Protein AF-A0A811JUP6-F1 (afdb_monomer_lite)

Foldseek 3Di:
DPDDDDPDFDDDDDPDDDDRPDDDDDDDDDDDDDDDDDDDDDDDCVNCVVVVHDDDDDDPDPDPDFALDADPDDDPTHYDDPFDKDPAFQQVPDDPPGRADPPADRIHTSVRD

Organism: NCBI:txid465554

Sequence (113 aa):
MVRAEAKAKARAKARGLELELELEPEPEPEPKPEPEPEPEPEPEPEWAVQYGVEPTVFDAQSQLGGLWKYKEAETEFSTVSKHCVINTSKELTCYSDFVPQAEDANYMHNTKV

Structure (mmCIF, N/CA/C/O backbone):
data_AF-A0A811JUP6-F1
#
_entry.id   AF-A0A811JUP6-F1
#
loop_
_atom_site.group_PDB
_atom_site.id
_atom_site.type_symbol
_atom_site.label_atom_id
_atom_site.label_alt_id
_atom_site.label_comp_id
_atom_site.label_asym_id
_atom_site.label_entity_id
_atom_site.label_seq_id
_atom_site.pdbx_PDB_ins_code
_atom_site.Cartn_x
_atom_site.Cartn_y
_atom_site.Cartn_z
_atom_site.occupancy
_atom_site.B_iso_or_equiv
_atom_site.auth_seq_id
_atom_site.auth_comp_id
_atom_site.auth_asym_id
_atom_site.auth_atom_id
_atom_site.pdbx_PDB_model_num
ATOM 1 N N . MET A 1 1 ? 7.542 35.253 43.437 1.00 38.47 1 MET A N 1
ATOM 2 C CA . MET A 1 1 ? 7.956 34.954 44.826 1.00 38.47 1 MET A CA 1
ATOM 3 C C . MET A 1 1 ? 8.658 33.611 44.808 1.00 38.47 1 MET A C 1
ATOM 5 O O . MET A 1 1 ? 7.989 32.591 44.728 1.00 38.47 1 MET A O 1
ATOM 9 N N . VAL A 1 2 ? 9.990 33.624 44.777 1.00 34.94 2 VAL A N 1
ATOM 10 C CA . VAL A 1 2 ? 10.817 32.411 44.790 1.00 34.94 2 VAL A CA 1
ATOM 11 C C . VAL A 1 2 ? 10.693 31.804 46.188 1.00 34.94 2 VAL A C 1
ATOM 13 O O . VAL A 1 2 ? 11.034 32.460 47.172 1.00 34.94 2 VAL A O 1
ATOM 16 N N . ARG A 1 3 ? 10.095 30.613 46.300 1.00 35.19 3 ARG A N 1
ATOM 17 C CA . ARG A 1 3 ? 10.007 29.893 47.575 1.00 35.19 3 ARG A CA 1
ATOM 18 C C . ARG A 1 3 ? 11.422 29.458 47.948 1.00 35.19 3 ARG A C 1
ATOM 20 O O . ARG A 1 3 ? 12.009 28.636 47.263 1.00 35.19 3 ARG A O 1
ATOM 27 N N . ALA A 1 4 ? 11.957 30.044 49.014 1.00 37.22 4 ALA A N 1
ATOM 28 C CA . ALA A 1 4 ? 13.200 29.605 49.623 1.00 37.22 4 ALA A CA 1
ATOM 29 C C . ALA A 1 4 ? 12.990 28.206 50.218 1.00 37.22 4 ALA A C 1
ATOM 31 O O . ALA A 1 4 ? 12.207 28.041 51.157 1.00 37.22 4 ALA A O 1
ATOM 32 N N . GLU A 1 5 ? 13.658 27.202 49.659 1.00 42.19 5 GLU A N 1
ATOM 33 C CA . GLU A 1 5 ? 13.697 25.869 50.246 1.00 42.19 5 GLU A CA 1
ATOM 34 C C . GLU A 1 5 ? 14.532 25.907 51.527 1.00 42.19 5 GLU A C 1
ATOM 36 O O . GLU A 1 5 ? 15.692 26.324 51.558 1.00 42.19 5 GLU A O 1
ATOM 41 N N . ALA A 1 6 ? 13.894 25.527 52.630 1.00 43.09 6 ALA A N 1
ATOM 42 C CA . ALA A 1 6 ? 14.518 25.4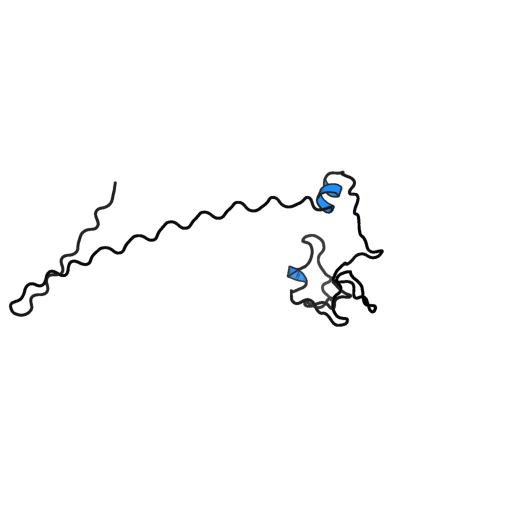71 53.935 1.00 43.09 6 ALA A CA 1
ATOM 43 C C . ALA A 1 6 ? 15.549 24.333 53.961 1.00 43.09 6 ALA A C 1
ATOM 45 O O . ALA A 1 6 ? 15.187 23.158 53.929 1.00 43.09 6 ALA A O 1
ATOM 46 N N . LYS A 1 7 ? 16.838 24.679 54.070 1.00 44.47 7 LYS A N 1
ATOM 47 C CA . LYS A 1 7 ? 17.907 23.711 54.348 1.00 44.47 7 LYS A CA 1
ATOM 48 C C . LYS A 1 7 ? 17.634 23.028 55.694 1.00 44.47 7 LYS A C 1
ATOM 50 O O . LYS A 1 7 ? 17.766 23.637 56.756 1.00 44.47 7 LYS A O 1
ATOM 55 N N . ALA A 1 8 ? 17.268 21.750 55.654 1.00 48.59 8 ALA A N 1
ATOM 56 C CA . ALA A 1 8 ? 17.181 20.911 56.839 1.00 48.59 8 ALA A CA 1
ATOM 57 C C . ALA A 1 8 ? 18.599 20.604 57.351 1.00 48.59 8 ALA A C 1
ATOM 59 O O . ALA A 1 8 ? 19.337 19.830 56.747 1.00 48.59 8 ALA A O 1
ATOM 60 N N . LYS A 1 9 ? 18.992 21.206 58.480 1.00 45.25 9 LYS A N 1
ATOM 61 C CA . LYS A 1 9 ? 20.260 20.893 59.153 1.00 45.25 9 LYS A CA 1
ATOM 62 C C . LYS A 1 9 ? 20.056 19.684 60.071 1.00 45.25 9 LYS A C 1
ATOM 64 O O . LYS A 1 9 ? 19.631 19.828 61.216 1.00 45.25 9 LYS A O 1
ATOM 69 N N . ALA A 1 10 ? 20.337 18.481 59.575 1.00 46.34 10 ALA A N 1
ATOM 70 C CA . ALA A 1 10 ? 20.376 17.283 60.410 1.00 46.34 10 ALA A CA 1
ATOM 71 C C . ALA A 1 10 ? 21.679 17.262 61.229 1.00 46.34 10 ALA A C 1
ATOM 73 O O . ALA A 1 10 ? 22.769 17.129 60.678 1.00 46.34 10 ALA A O 1
ATOM 74 N N . ARG A 1 11 ? 21.580 17.399 62.558 1.00 41.62 11 ARG A N 1
ATOM 75 C CA . ARG A 1 11 ? 22.727 17.297 63.474 1.00 41.62 11 ARG A CA 1
ATOM 76 C C . ARG A 1 11 ? 22.801 15.891 64.069 1.00 41.62 11 ARG A C 1
ATOM 78 O O . ARG A 1 11 ? 22.112 15.598 65.043 1.00 41.62 11 ARG A O 1
ATOM 85 N N . ALA A 1 12 ? 23.668 15.039 63.532 1.00 49.25 12 ALA A N 1
ATOM 86 C CA . ALA A 1 12 ? 24.058 13.794 64.192 1.00 49.25 12 ALA A CA 1
ATOM 87 C C . ALA A 1 12 ? 25.316 14.035 65.043 1.00 49.25 12 ALA A C 1
ATOM 89 O O . ALA A 1 12 ? 26.333 14.505 64.539 1.00 49.25 12 ALA A O 1
ATOM 90 N N . LYS A 1 13 ? 25.256 13.733 66.347 1.00 47.44 13 LYS A N 1
ATOM 91 C CA . LYS A 1 13 ? 26.403 13.846 67.262 1.00 47.44 13 LYS A CA 1
ATOM 92 C C . LYS A 1 13 ? 27.009 12.463 67.497 1.00 47.44 13 LYS A C 1
ATOM 94 O O . LYS A 1 13 ? 26.524 11.717 68.341 1.00 47.44 13 LYS A O 1
ATOM 99 N N . ALA A 1 14 ? 28.104 12.152 66.812 1.00 46.97 14 ALA A N 1
ATOM 100 C CA . ALA A 1 14 ? 28.981 11.042 67.172 1.00 46.97 14 ALA A CA 1
ATOM 101 C C . ALA A 1 14 ? 30.386 11.594 67.436 1.00 46.97 14 ALA A C 1
ATOM 103 O O . ALA A 1 14 ? 30.950 12.275 66.591 1.00 46.97 14 ALA A O 1
ATOM 104 N N . ARG A 1 15 ? 30.898 11.352 68.653 1.00 48.62 15 ARG A N 1
ATOM 105 C CA . ARG A 1 15 ? 32.302 11.516 69.084 1.00 48.62 15 ARG A CA 1
ATOM 106 C C . ARG A 1 15 ? 33.142 12.532 68.273 1.00 48.62 15 ARG A C 1
ATOM 108 O O . ARG A 1 15 ? 33.931 12.164 67.417 1.00 48.62 15 ARG A O 1
ATOM 115 N N . GLY A 1 16 ? 33.044 13.807 68.648 1.00 47.47 16 GLY A N 1
ATOM 116 C CA . GLY A 1 16 ? 34.170 14.747 68.560 1.00 47.47 16 GLY A CA 1
ATOM 117 C C . GLY A 1 16 ? 34.566 15.332 67.200 1.00 47.47 16 GLY A C 1
ATOM 118 O O . GLY A 1 16 ? 35.579 16.018 67.172 1.00 47.47 16 GLY A O 1
ATOM 119 N N . LEU A 1 17 ? 33.810 15.142 66.116 1.00 42.50 17 LEU A N 1
ATOM 120 C CA . LEU A 1 17 ? 34.052 15.837 64.842 1.00 42.50 17 LEU A CA 1
ATOM 121 C C . LEU A 1 17 ? 32.717 16.343 64.269 1.00 42.50 17 LEU A C 1
ATOM 123 O O . LEU A 1 17 ? 31.831 15.545 63.971 1.00 42.50 17 LEU A O 1
ATOM 127 N N . GLU A 1 18 ? 32.547 17.665 64.163 1.00 45.19 18 GLU A N 1
ATOM 128 C CA . GLU A 1 18 ? 31.421 18.276 63.441 1.00 45.19 18 GLU A CA 1
ATOM 129 C C . GLU A 1 18 ? 31.747 18.255 61.937 1.00 45.19 18 GLU A C 1
ATOM 131 O O . GLU A 1 18 ? 32.678 18.920 61.495 1.00 45.19 18 GLU A O 1
ATOM 136 N N . LEU A 1 19 ? 31.014 17.449 61.161 1.00 46.88 19 LEU A N 1
ATOM 137 C CA . LEU A 1 19 ? 31.082 17.414 59.696 1.00 46.88 19 LEU A CA 1
ATOM 138 C C . LEU A 1 19 ? 29.797 18.045 59.153 1.00 46.88 19 LEU A C 1
ATOM 140 O O . LEU A 1 19 ? 28.718 17.459 59.250 1.00 46.88 19 LEU A O 1
ATOM 144 N N . GLU A 1 20 ? 29.905 19.261 58.627 1.00 49.59 20 GLU A N 1
ATOM 145 C CA . GLU A 1 20 ? 28.814 19.926 57.915 1.00 49.59 20 GLU A CA 1
ATOM 146 C C . GLU A 1 20 ? 28.781 19.387 56.475 1.00 49.59 20 GLU A C 1
ATOM 148 O O . GLU A 1 20 ? 29.600 19.757 55.642 1.00 49.59 20 GLU A O 1
ATOM 153 N N . LEU A 1 21 ? 27.868 18.449 56.198 1.00 52.75 21 LEU A N 1
ATOM 154 C CA . LEU A 1 21 ? 27.554 17.986 54.842 1.00 52.75 21 LEU A CA 1
ATOM 155 C C . LEU A 1 21 ? 26.597 18.993 54.200 1.00 52.75 21 LEU A C 1
ATOM 157 O O . LEU A 1 21 ? 25.380 18.902 54.364 1.00 52.75 21 LEU A O 1
ATOM 161 N N . GLU A 1 22 ? 27.144 19.979 53.500 1.00 53.00 22 GLU A N 1
ATOM 162 C CA . GLU A 1 22 ? 26.348 20.818 52.610 1.00 53.00 22 GLU A CA 1
ATOM 163 C C . GLU A 1 22 ? 26.064 20.027 51.327 1.00 53.00 22 GLU A C 1
ATOM 165 O O . GLU A 1 22 ? 26.943 19.845 50.491 1.00 53.00 22 GLU A O 1
ATOM 170 N N . LEU A 1 23 ? 24.840 19.504 51.195 1.00 57.06 23 LEU A N 1
ATOM 171 C CA . LEU A 1 23 ? 24.345 18.980 49.922 1.00 57.06 23 LEU A CA 1
ATOM 172 C C . LEU A 1 23 ? 24.198 20.168 48.960 1.00 57.06 23 LEU A C 1
ATOM 174 O O . LEU A 1 23 ? 23.415 21.086 49.230 1.00 57.06 23 LEU A O 1
ATOM 178 N N . GLU A 1 24 ? 24.960 20.175 47.872 1.00 59.44 24 GLU A N 1
ATOM 179 C CA . GLU A 1 24 ? 24.742 21.122 46.780 1.00 59.44 24 GLU A CA 1
ATOM 180 C C . GLU A 1 24 ? 23.393 20.810 46.100 1.00 59.44 24 GLU A C 1
ATOM 182 O O . GLU A 1 24 ? 23.055 19.632 45.945 1.00 59.44 24 GLU A O 1
ATOM 187 N N . PRO A 1 25 ? 22.584 21.828 45.748 1.00 67.44 25 PRO A N 1
ATOM 188 C CA . PRO A 1 25 ? 21.311 21.604 45.069 1.00 67.44 25 PRO A CA 1
ATOM 189 C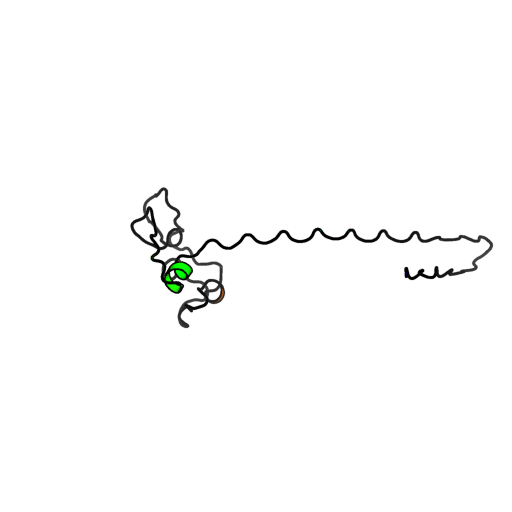 C . PRO A 1 25 ? 21.556 21.047 43.661 1.00 67.44 25 PRO A C 1
ATOM 191 O O . PRO A 1 25 ? 22.417 21.552 42.939 1.00 67.44 25 PRO A O 1
ATOM 194 N N . GLU A 1 26 ? 20.805 20.014 43.272 1.00 68.00 26 GLU A N 1
ATOM 195 C CA . GLU A 1 26 ? 20.873 19.471 41.912 1.00 68.00 26 GLU A CA 1
ATOM 196 C C . GLU A 1 26 ? 20.516 20.556 40.879 1.00 68.00 26 GLU A C 1
ATOM 198 O O . GLU A 1 26 ? 19.601 21.351 41.118 1.00 68.00 26 GLU A O 1
ATOM 203 N N . PRO A 1 27 ? 21.225 20.615 39.734 1.00 74.88 27 PRO A N 1
ATOM 204 C CA . PRO A 1 27 ? 20.905 21.560 38.673 1.00 74.88 27 PRO A CA 1
ATOM 205 C C . PRO A 1 27 ? 19.509 21.264 38.114 1.00 74.88 27 PRO A C 1
ATOM 207 O O . PRO A 1 27 ? 19.183 20.112 37.821 1.00 74.88 27 PRO A O 1
ATOM 210 N N . GLU A 1 28 ? 18.683 22.301 37.956 1.00 75.81 28 GLU A N 1
ATOM 211 C CA . GLU A 1 28 ? 17.365 22.144 37.339 1.00 75.81 28 GLU A CA 1
ATOM 212 C C . GLU A 1 28 ? 17.501 21.601 35.904 1.00 75.81 28 GLU A C 1
ATOM 214 O O . GLU A 1 28 ? 18.407 22.013 35.171 1.00 75.81 28 GLU A O 1
ATOM 219 N N . PRO A 1 29 ? 16.616 20.679 35.480 1.00 78.44 29 PRO A N 1
ATOM 220 C CA . PRO A 1 29 ? 16.639 20.145 34.126 1.00 78.44 29 PRO A CA 1
ATOM 221 C C . PRO A 1 29 ? 16.350 21.258 33.114 1.00 78.44 29 PRO A C 1
ATOM 223 O O . PRO A 1 29 ? 15.381 22.005 33.259 1.00 78.44 29 PRO A O 1
ATOM 226 N N . GLU A 1 30 ? 17.174 21.348 32.070 1.00 78.06 30 GLU A N 1
ATOM 227 C CA . GLU A 1 30 ? 16.975 22.321 30.995 1.00 78.06 30 GLU A CA 1
ATOM 228 C C . GLU A 1 30 ? 15.592 22.146 30.331 1.00 78.06 30 GLU A C 1
ATOM 230 O O . GLU A 1 30 ? 15.122 21.011 30.155 1.00 78.06 30 GLU A O 1
ATOM 235 N N . PRO A 1 31 ? 14.919 23.250 29.947 1.00 80.06 31 PRO A N 1
ATOM 236 C CA . PRO A 1 31 ? 13.642 23.178 29.253 1.00 80.06 31 PRO A CA 1
ATOM 237 C C . PRO A 1 31 ? 13.825 22.454 27.918 1.00 80.06 31 PRO A C 1
ATOM 239 O O . PRO A 1 31 ? 14.696 22.803 27.120 1.00 80.06 31 PRO A O 1
ATOM 242 N N . LYS A 1 32 ? 12.998 21.433 27.667 1.00 76.19 32 LYS A N 1
ATOM 243 C CA . LYS A 1 32 ? 13.008 20.734 26.378 1.00 76.19 32 LYS A CA 1
ATOM 244 C C . LYS A 1 32 ? 12.664 21.727 25.259 1.00 76.19 32 LYS A C 1
ATOM 246 O O . LYS A 1 32 ? 11.747 22.526 25.458 1.00 76.19 32 LYS A O 1
ATOM 251 N N . PRO A 1 33 ? 13.352 21.668 24.103 1.00 81.81 33 PRO A N 1
ATOM 252 C CA . PRO A 1 33 ? 12.976 22.469 22.946 1.00 81.81 33 PRO A CA 1
ATOM 253 C C . PRO A 1 33 ? 11.522 22.172 22.572 1.00 81.81 33 PRO A C 1
ATOM 255 O O . PRO A 1 33 ? 11.090 21.015 22.617 1.00 81.81 33 PRO A O 1
ATOM 258 N N . GLU A 1 34 ? 10.762 23.220 22.255 1.00 78.00 34 GLU A N 1
ATOM 259 C CA . GLU A 1 34 ? 9.394 23.061 21.769 1.00 78.00 34 GLU A CA 1
ATOM 260 C C . GLU A 1 34 ? 9.403 22.255 20.459 1.00 78.00 34 GLU A C 1
ATOM 262 O O . GLU A 1 34 ? 10.321 22.423 19.649 1.00 78.00 34 GLU A O 1
ATOM 267 N N . PRO A 1 35 ? 8.428 21.351 20.256 1.00 80.75 35 PRO A N 1
ATOM 268 C CA . PRO A 1 35 ? 8.314 20.615 19.006 1.00 80.75 35 PRO A CA 1
ATOM 269 C C . PRO A 1 35 ? 8.093 21.602 17.856 1.00 80.75 35 PRO A C 1
ATOM 271 O O . PRO A 1 35 ? 7.277 22.518 17.968 1.00 80.75 35 PRO A O 1
ATOM 274 N N . GLU A 1 36 ? 8.828 21.423 16.759 1.00 77.81 36 GLU A N 1
ATOM 275 C CA . GLU A 1 36 ? 8.603 22.203 15.543 1.00 77.81 36 GLU A CA 1
ATOM 276 C C . GLU A 1 36 ? 7.155 22.015 15.047 1.00 77.81 36 GLU A C 1
ATOM 278 O O . GLU A 1 36 ? 6.591 20.928 15.215 1.00 77.81 36 GLU A O 1
ATOM 283 N N . PRO A 1 37 ? 6.533 23.056 14.459 1.00 79.12 37 PRO A N 1
ATOM 284 C CA . PRO A 1 37 ? 5.198 22.937 13.889 1.00 79.12 37 PRO A CA 1
ATOM 285 C C . PRO A 1 37 ? 5.201 21.892 12.772 1.00 79.12 37 PRO A C 1
ATOM 287 O O . PRO A 1 37 ? 6.068 21.913 11.897 1.00 79.12 37 PRO A O 1
ATOM 290 N N . GLU A 1 38 ? 4.230 20.979 12.804 1.00 76.12 38 GLU A N 1
ATOM 291 C CA . GLU A 1 38 ? 4.074 19.979 11.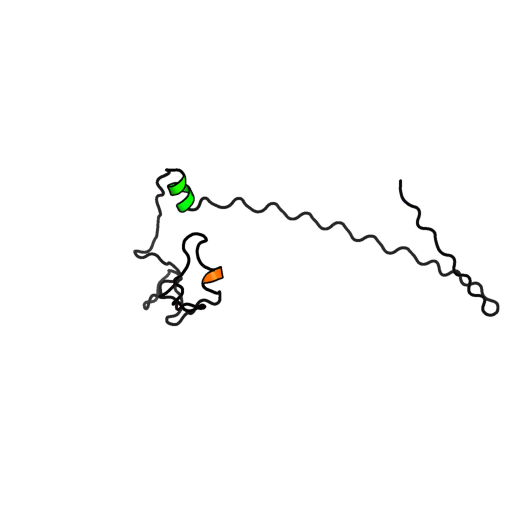749 1.00 76.12 38 GLU A CA 1
ATOM 292 C C . GLU A 1 38 ? 3.838 20.667 10.391 1.00 76.12 38 GLU A C 1
ATOM 294 O O . GLU A 1 38 ? 3.131 21.680 10.332 1.00 76.12 38 GLU A O 1
ATOM 299 N N . PRO A 1 39 ? 4.436 20.152 9.298 1.00 76.06 39 PRO A N 1
ATOM 300 C CA . PRO A 1 39 ? 4.192 20.683 7.963 1.00 76.06 39 PRO A CA 1
ATOM 301 C C . PRO A 1 39 ? 2.703 20.571 7.615 1.00 76.06 39 PRO A C 1
ATOM 303 O O . PRO A 1 39 ? 2.065 19.563 7.920 1.00 76.06 39 PRO A O 1
ATOM 306 N N . GLU A 1 40 ? 2.151 21.600 6.965 1.00 66.69 40 GLU A N 1
ATOM 307 C CA . GLU A 1 40 ? 0.771 21.543 6.475 1.00 66.69 40 GLU A CA 1
ATOM 308 C C . GLU A 1 40 ? 0.613 20.368 5.491 1.00 66.69 40 GLU A C 1
ATOM 310 O O . GLU A 1 40 ? 1.483 20.173 4.634 1.00 66.69 40 GLU A O 1
ATOM 315 N N . PRO A 1 41 ? -0.467 19.571 5.605 1.00 66.44 41 PRO A N 1
ATOM 316 C CA . PRO A 1 41 ? -0.682 18.429 4.731 1.00 66.44 41 PRO A CA 1
ATOM 317 C C . PRO A 1 41 ? -0.862 18.902 3.287 1.00 66.44 41 PRO A C 1
ATOM 319 O O . PRO A 1 41 ? -1.595 19.856 3.014 1.00 66.44 41 PRO A O 1
ATOM 322 N N . GLU A 1 42 ? -0.198 18.226 2.351 1.00 62.44 42 GLU A N 1
ATOM 323 C CA . GLU A 1 42 ? -0.420 18.473 0.930 1.00 62.44 42 GLU A CA 1
ATOM 324 C C . GLU A 1 42 ? -1.887 18.177 0.566 1.00 62.44 42 GLU A C 1
ATOM 326 O O . GLU A 1 42 ? -2.488 17.250 1.116 1.00 62.44 42 GLU A O 1
ATOM 331 N N . PRO A 1 43 ? -2.495 18.953 -0.349 1.00 63.06 43 PRO A N 1
ATOM 332 C CA . PRO A 1 43 ? -3.889 18.765 -0.725 1.00 63.06 43 PRO A CA 1
ATOM 333 C C . PRO A 1 43 ? -4.102 17.402 -1.394 1.00 63.06 43 PRO A C 1
ATOM 335 O O . PRO A 1 43 ? -3.718 17.193 -2.545 1.00 63.06 43 PRO A O 1
ATOM 338 N N . GLU A 1 44 ? -4.769 16.490 -0.694 1.00 71.88 44 GLU A N 1
ATOM 339 C CA . GLU A 1 44 ? -5.155 15.188 -1.236 1.00 71.88 44 GLU A CA 1
ATOM 340 C C . GLU A 1 44 ? -6.243 15.334 -2.319 1.00 71.88 44 GLU A C 1
ATOM 342 O O . GLU A 1 44 ? -7.099 16.219 -2.233 1.00 71.88 44 GLU A O 1
ATOM 347 N N . PRO A 1 45 ? -6.271 14.475 -3.354 1.00 80.62 45 PRO A N 1
ATOM 348 C CA . PRO A 1 45 ? -7.251 14.579 -4.439 1.00 80.62 45 PRO A CA 1
ATOM 349 C C . PRO A 1 45 ? -8.708 14.496 -3.954 1.00 80.62 45 PRO A C 1
ATOM 351 O O . PRO A 1 45 ? -9.592 15.074 -4.586 1.00 80.62 45 PRO A O 1
ATOM 354 N N . GLU A 1 46 ? -8.967 13.838 -2.823 1.00 82.81 46 GLU A N 1
ATOM 355 C CA . GLU A 1 46 ? -10.295 13.791 -2.202 1.00 82.81 46 GLU A CA 1
ATOM 356 C C . GLU A 1 46 ? -10.765 15.164 -1.714 1.00 82.81 46 GLU A C 1
ATOM 358 O O . GLU A 1 46 ? -11.921 15.526 -1.941 1.00 82.81 46 GLU A O 1
ATOM 363 N N . TRP A 1 47 ? -9.864 15.971 -1.137 1.00 86.19 47 TRP A N 1
ATOM 364 C CA . TRP A 1 47 ? -10.157 17.356 -0.758 1.00 86.19 47 TRP A CA 1
ATOM 365 C C . TRP A 1 47 ? -10.633 18.144 -1.985 1.00 86.19 47 TRP A C 1
ATOM 367 O O . TRP A 1 47 ? -11.639 18.849 -1.926 1.00 86.19 47 TRP A O 1
ATOM 377 N N . ALA A 1 48 ? -9.939 17.998 -3.119 1.00 88.31 48 ALA A N 1
ATOM 378 C CA . ALA A 1 48 ? -10.271 18.736 -4.329 1.00 88.31 48 ALA A CA 1
ATOM 379 C C . ALA A 1 48 ? -11.713 18.424 -4.753 1.00 88.31 48 ALA A C 1
ATOM 381 O O . ALA A 1 48 ? -12.520 19.339 -4.922 1.00 88.31 48 ALA A O 1
ATOM 382 N N . VAL A 1 49 ? -12.072 17.138 -4.799 1.00 90.00 49 VAL A N 1
ATOM 383 C CA . VAL A 1 49 ? -13.434 16.695 -5.125 1.00 90.00 49 VAL A CA 1
ATOM 384 C C . VAL A 1 49 ? -14.455 17.206 -4.103 1.00 90.00 49 VAL A C 1
ATOM 386 O O . VAL A 1 49 ? -15.503 17.722 -4.496 1.00 90.00 49 VAL A O 1
ATOM 389 N N . GLN A 1 50 ? -14.154 17.118 -2.804 1.00 88.31 50 GLN A N 1
ATOM 390 C CA . GLN A 1 50 ? -15.057 17.541 -1.728 1.00 88.31 50 GLN A CA 1
ATOM 391 C C . GLN A 1 50 ? -15.416 19.034 -1.807 1.00 88.31 50 GLN A C 1
ATOM 393 O O . GLN A 1 50 ? -16.536 19.418 -1.465 1.00 88.31 50 GLN A O 1
ATOM 398 N N . TYR A 1 51 ? -14.502 19.869 -2.302 1.00 92.06 51 TYR A N 1
ATOM 399 C CA . TYR A 1 51 ? -14.695 21.315 -2.440 1.00 92.06 51 TYR A CA 1
ATOM 400 C C . TYR A 1 51 ? -15.008 21.759 -3.878 1.00 92.06 51 TYR A C 1
ATOM 402 O O . TYR A 1 51 ? -15.009 22.955 -4.173 1.00 92.06 51 TYR A O 1
ATOM 410 N N . GLY A 1 52 ? -15.328 20.815 -4.770 1.00 92.81 52 GLY A N 1
ATOM 411 C CA . GLY A 1 52 ? -15.768 21.105 -6.138 1.00 92.81 52 GLY A CA 1
ATOM 412 C C . GLY A 1 52 ? -14.650 21.541 -7.089 1.00 92.81 52 GLY A C 1
ATOM 413 O O . GLY A 1 52 ? -14.927 22.162 -8.115 1.00 92.81 52 GLY A O 1
ATOM 414 N N . VAL A 1 53 ? -13.398 21.231 -6.759 1.00 93.81 53 VAL A N 1
ATOM 415 C CA . VAL A 1 53 ? -12.235 21.365 -7.641 1.00 93.81 53 VAL A CA 1
ATOM 416 C C . VAL A 1 53 ? -12.069 20.066 -8.431 1.00 93.81 53 VAL A C 1
ATOM 418 O O . VAL A 1 53 ? -12.174 18.977 -7.878 1.00 93.81 53 VAL A O 1
ATOM 421 N N . GLU A 1 54 ? -11.796 20.165 -9.731 1.00 93.12 54 GLU A N 1
ATOM 422 C CA . GLU A 1 54 ? -11.540 19.001 -10.587 1.00 93.12 54 GLU A CA 1
ATOM 423 C C . GLU A 1 54 ? -10.045 18.623 -10.542 1.00 93.12 54 GLU A C 1
ATOM 425 O O . GLU A 1 54 ? -9.218 19.359 -11.093 1.00 93.12 54 GLU A O 1
ATOM 430 N N . PRO A 1 55 ? -9.650 17.510 -9.886 1.00 91.44 55 PRO A N 1
ATOM 431 C CA . PRO A 1 55 ? -8.251 17.107 -9.841 1.00 91.44 55 PRO A CA 1
ATOM 432 C C . PRO A 1 55 ? -7.817 16.479 -11.170 1.00 91.44 55 PRO A C 1
ATOM 434 O O . PRO A 1 55 ? -8.511 15.644 -11.745 1.00 91.44 55 PRO A O 1
ATOM 437 N N . THR A 1 56 ? -6.614 16.823 -11.630 1.00 91.06 56 THR A N 1
ATOM 438 C CA . THR A 1 56 ? -5.937 16.111 -12.724 1.00 91.06 56 THR A CA 1
ATOM 439 C C . THR A 1 56 ? -4.789 15.295 -12.140 1.00 91.06 56 THR A C 1
ATOM 441 O O . THR A 1 56 ? -3.814 15.864 -11.655 1.00 91.06 56 THR A O 1
ATOM 444 N N . VAL A 1 57 ? -4.907 13.965 -12.171 1.00 89.88 57 VAL A N 1
ATOM 445 C CA . VAL A 1 57 ? -3.897 13.040 -11.632 1.00 89.88 57 VAL A CA 1
ATOM 446 C C . VAL A 1 57 ? -3.015 12.529 -12.767 1.00 89.88 57 VAL A C 1
ATOM 448 O O . VAL A 1 57 ? -3.507 11.939 -13.728 1.00 89.88 57 VAL A O 1
ATOM 451 N N . PHE A 1 58 ? -1.705 12.737 -12.644 1.00 92.25 58 PHE A N 1
ATOM 452 C CA . PHE A 1 58 ? -0.715 12.204 -13.575 1.00 92.25 58 PHE A CA 1
ATOM 453 C C . PHE A 1 58 ? -0.073 10.956 -12.972 1.00 92.25 58 PHE A C 1
ATOM 455 O O . PHE A 1 58 ? 0.661 11.047 -11.992 1.00 92.25 58 PHE A O 1
ATOM 462 N N . ASP A 1 59 ? -0.333 9.800 -13.577 1.00 92.50 59 ASP A N 1
ATOM 463 C CA . ASP A 1 59 ? 0.337 8.542 -13.251 1.00 92.50 59 ASP A CA 1
ATOM 464 C C . ASP A 1 59 ? 1.178 8.106 -14.459 1.00 92.50 59 ASP A C 1
ATOM 466 O O . ASP A 1 59 ? 0.725 8.161 -15.605 1.00 92.50 59 ASP A O 1
ATOM 470 N N . ALA A 1 60 ? 2.422 7.703 -14.211 1.00 92.38 60 ALA A N 1
ATOM 471 C CA . ALA A 1 60 ? 3.304 7.180 -15.250 1.00 92.38 60 ALA A CA 1
ATOM 472 C C . ALA A 1 60 ? 2.882 5.772 -15.712 1.00 92.38 60 ALA A C 1
ATOM 474 O O . ALA A 1 60 ? 3.258 5.327 -16.797 1.00 92.38 60 ALA A O 1
ATOM 475 N N . GLN A 1 61 ? 2.114 5.056 -14.890 1.00 90.75 61 GLN A N 1
ATOM 476 C CA . GLN A 1 61 ? 1.675 3.693 -15.123 1.00 90.75 61 GLN A CA 1
ATOM 477 C C . GLN A 1 61 ? 0.225 3.626 -15.622 1.00 90.75 61 GLN A C 1
ATOM 479 O O . GLN A 1 61 ? -0.639 4.406 -15.244 1.00 90.75 61 GLN A O 1
ATOM 484 N N . SER A 1 62 ? -0.092 2.601 -16.422 1.00 89.38 62 SER A N 1
ATOM 485 C CA . SER A 1 62 ? -1.457 2.372 -16.933 1.00 89.38 62 SER A CA 1
ATOM 486 C C . SER A 1 62 ? -2.427 1.776 -15.906 1.00 89.38 62 SER A C 1
ATOM 488 O O . SER A 1 62 ? -3.564 1.451 -16.247 1.00 89.38 62 SER A O 1
ATOM 490 N N . GLN A 1 63 ? -1.971 1.519 -14.680 1.00 90.25 63 GLN A N 1
ATOM 491 C CA . GLN A 1 63 ? -2.738 0.820 -13.658 1.00 90.25 63 GLN A CA 1
ATOM 492 C C . GLN A 1 63 ? -2.448 1.389 -12.272 1.00 90.25 63 GLN A C 1
ATOM 494 O O . GLN A 1 63 ? -1.293 1.428 -11.855 1.00 90.25 63 GLN A O 1
ATOM 499 N N . LEU A 1 64 ? -3.519 1.717 -11.548 1.00 91.81 64 LEU A N 1
ATOM 500 C CA . LEU A 1 64 ? -3.464 2.175 -10.162 1.00 91.81 64 LEU A CA 1
ATOM 501 C C . LEU A 1 64 ? -2.994 1.069 -9.206 1.00 91.81 64 LEU A C 1
ATOM 503 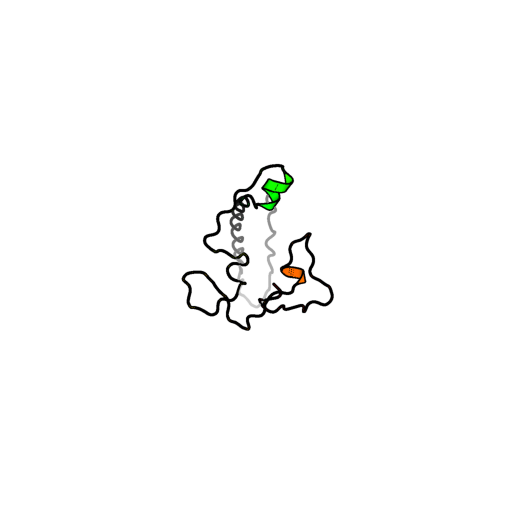O O . LEU A 1 64 ? -3.053 -0.125 -9.525 1.00 91.81 64 LEU A O 1
ATOM 507 N N . GLY A 1 65 ? -2.557 1.492 -8.021 1.00 91.88 65 GLY A N 1
ATOM 508 C CA . GLY A 1 65 ? -2.079 0.633 -6.933 1.00 91.88 65 GLY A CA 1
ATOM 509 C C . GLY A 1 65 ? -0.573 0.731 -6.683 1.00 91.88 65 GLY A C 1
ATOM 510 O O . GLY A 1 65 ? -0.108 0.263 -5.646 1.00 91.88 65 GLY A O 1
ATOM 511 N N . GLY A 1 66 ? 0.185 1.354 -7.596 1.00 93.75 66 GLY A N 1
ATOM 512 C CA . GLY A 1 66 ? 1.608 1.660 -7.421 1.00 93.75 66 GLY A CA 1
ATOM 513 C C . GLY A 1 66 ? 2.412 0.468 -6.894 1.00 93.75 66 GLY A C 1
ATOM 514 O O . GLY A 1 66 ? 2.491 -0.572 -7.549 1.00 93.75 66 GLY A O 1
ATOM 515 N N . LEU A 1 67 ? 2.956 0.621 -5.682 1.00 94.19 67 LEU A N 1
ATOM 516 C CA . LEU A 1 67 ? 3.730 -0.399 -4.970 1.00 94.19 67 LEU A CA 1
ATOM 517 C C . LEU A 1 67 ? 2.953 -1.710 -4.749 1.00 94.19 67 LEU A C 1
ATOM 519 O O . LEU A 1 67 ? 3.507 -2.788 -4.966 1.00 94.19 67 LEU A O 1
ATOM 523 N N . TRP A 1 68 ? 1.689 -1.635 -4.317 1.00 95.81 68 TRP A N 1
ATOM 524 C CA . TRP A 1 68 ? 0.884 -2.806 -3.933 1.00 95.81 68 TRP A CA 1
ATOM 525 C C . TRP A 1 68 ? 0.495 -3.679 -5.123 1.00 95.81 68 TRP A C 1
ATOM 527 O O . TRP A 1 68 ? 0.203 -4.868 -4.967 1.00 95.81 68 TRP A O 1
ATOM 537 N N . LYS A 1 69 ? 0.571 -3.126 -6.335 1.00 95.00 69 LYS A N 1
ATOM 538 C CA . LYS A 1 69 ? 0.314 -3.872 -7.555 1.00 95.00 69 LYS A CA 1
ATOM 539 C C . LYS A 1 69 ? 1.544 -4.664 -7.985 1.00 95.00 69 LYS A C 1
ATOM 541 O O . LYS A 1 69 ? 2.456 -4.130 -8.612 1.00 95.00 69 LYS A O 1
ATOM 546 N N . TYR A 1 70 ? 1.524 -5.963 -7.686 1.00 95.75 70 TYR A N 1
ATOM 547 C CA . TYR A 1 70 ? 2.563 -6.894 -8.119 1.00 95.75 70 TYR A CA 1
ATOM 548 C C . TYR A 1 70 ? 2.720 -6.920 -9.646 1.00 95.75 70 TYR A C 1
ATOM 550 O O . TYR A 1 70 ? 1.741 -7.076 -10.382 1.00 95.75 70 TYR A O 1
ATOM 558 N N . LYS A 1 71 ? 3.970 -6.827 -10.104 1.00 94.38 71 LYS A N 1
ATOM 559 C CA . LYS A 1 71 ? 4.380 -6.953 -11.507 1.00 94.38 71 LYS A CA 1
ATOM 560 C C . LYS A 1 71 ? 5.353 -8.123 -11.634 1.00 94.38 71 LYS A C 1
ATOM 562 O O . LYS A 1 71 ? 6.282 -8.249 -10.842 1.00 94.38 71 LYS A O 1
ATOM 567 N N . GLU A 1 72 ? 5.122 -8.991 -12.617 1.00 94.06 72 GLU A N 1
ATOM 568 C CA . GLU A 1 72 ? 5.963 -10.178 -12.837 1.00 94.06 72 GLU A CA 1
ATOM 569 C C . GLU A 1 72 ? 7.259 -9.853 -13.594 1.00 94.06 72 GLU A C 1
ATOM 571 O O . GLU A 1 72 ? 8.294 -10.453 -13.320 1.00 94.06 72 GLU A O 1
ATOM 576 N N . ALA A 1 73 ? 7.216 -8.890 -14.518 1.00 92.69 73 ALA A N 1
ATOM 577 C CA . ALA A 1 73 ? 8.393 -8.411 -15.237 1.00 92.69 73 ALA A CA 1
ATOM 578 C C . ALA A 1 73 ? 9.200 -7.414 -14.392 1.00 92.69 73 ALA A C 1
ATOM 580 O O . ALA A 1 73 ? 8.632 -6.684 -13.578 1.00 92.69 73 ALA A O 1
ATOM 581 N N . GLU A 1 74 ? 10.512 -7.336 -14.627 1.00 89.50 74 GLU A N 1
ATOM 582 C CA . GLU A 1 74 ? 11.341 -6.268 -14.065 1.00 89.50 74 GLU A CA 1
ATOM 583 C C . GLU A 1 74 ? 10.889 -4.913 -14.621 1.00 89.50 74 GLU A C 1
ATOM 585 O O . GLU A 1 74 ? 10.750 -4.731 -15.832 1.00 89.50 74 GLU A O 1
ATOM 590 N N . THR A 1 75 ? 10.636 -3.961 -13.725 1.00 89.75 75 THR A N 1
ATOM 591 C CA . THR A 1 75 ? 10.201 -2.608 -14.077 1.00 89.75 75 THR A CA 1
ATOM 592 C C . THR A 1 75 ? 10.976 -1.579 -13.273 1.00 89.75 75 THR A C 1
ATOM 594 O O . THR A 1 75 ? 11.356 -1.847 -12.138 1.00 89.75 75 THR A O 1
ATOM 597 N N . GLU A 1 76 ? 11.131 -0.375 -13.818 1.00 93.00 76 GLU A N 1
ATOM 598 C CA . GLU A 1 76 ? 11.673 0.777 -13.079 1.00 93.00 76 GLU A CA 1
ATOM 599 C C . GLU A 1 76 ? 10.744 1.265 -11.951 1.00 93.00 76 GLU A C 1
ATOM 601 O O . GLU A 1 76 ? 11.181 1.925 -11.011 1.00 93.00 76 GLU A O 1
ATOM 606 N N . PHE A 1 77 ? 9.458 0.920 -12.028 1.00 93.38 77 PHE A N 1
ATOM 607 C CA . PHE A 1 77 ? 8.452 1.282 -11.037 1.00 93.38 77 PHE A CA 1
ATOM 608 C C . PHE A 1 77 ? 8.488 0.360 -9.816 1.00 93.38 77 PHE A C 1
ATOM 610 O O . PHE A 1 77 ? 8.778 -0.833 -9.927 1.00 93.38 77 PHE A O 1
ATOM 617 N N . SER A 1 78 ? 8.078 0.884 -8.661 1.00 93.06 78 SER A N 1
ATOM 618 C CA . SER A 1 78 ? 7.977 0.105 -7.427 1.00 93.06 78 SER A CA 1
ATOM 619 C C . SER A 1 78 ? 6.953 -1.033 -7.550 1.00 93.06 78 SER A C 1
ATOM 621 O O . SER A 1 78 ? 5.903 -0.902 -8.187 1.00 93.06 78 SER A O 1
ATOM 623 N N . THR A 1 79 ? 7.285 -2.182 -6.961 1.00 95.69 79 THR A N 1
ATOM 624 C CA . THR A 1 79 ? 6.418 -3.362 -6.866 1.00 95.69 79 THR A CA 1
ATOM 625 C C . THR A 1 79 ? 6.786 -4.158 -5.620 1.00 95.69 79 THR A C 1
ATOM 627 O O . THR A 1 79 ? 7.955 -4.256 -5.246 1.00 95.69 79 THR A O 1
ATOM 630 N N . VAL A 1 80 ? 5.789 -4.760 -4.983 1.00 96.06 80 VAL A N 1
ATOM 631 C CA . VAL A 1 80 ? 5.996 -5.756 -3.928 1.00 96.06 80 VAL A CA 1
ATOM 632 C C . VAL A 1 80 ? 6.413 -7.113 -4.504 1.00 96.06 80 VAL A C 1
ATOM 634 O O . VAL A 1 80 ? 6.356 -7.348 -5.709 1.00 96.06 80 VAL A O 1
ATOM 637 N N . SER A 1 81 ? 6.799 -8.042 -3.628 1.00 94.81 81 SER A N 1
ATOM 638 C CA . SER A 1 81 ? 6.929 -9.463 -3.974 1.00 94.81 81 SER A CA 1
ATOM 639 C C . SER A 1 81 ? 5.562 -10.116 -4.207 1.00 94.81 81 SER A C 1
ATOM 641 O O . SER A 1 81 ? 4.560 -9.689 -3.632 1.00 94.81 81 SER A O 1
ATOM 643 N N . LYS A 1 82 ? 5.533 -11.214 -4.975 1.00 95.25 82 LYS A N 1
ATOM 644 C CA . LYS A 1 82 ? 4.297 -11.930 -5.346 1.00 95.25 82 LYS A CA 1
ATOM 645 C C . LYS A 1 82 ? 3.408 -12.310 -4.157 1.00 95.25 82 LYS A C 1
ATOM 647 O O . LYS A 1 82 ? 2.198 -12.218 -4.281 1.00 95.25 82 LYS A O 1
ATOM 652 N N . HIS A 1 83 ? 4.013 -12.714 -3.039 1.00 96.12 83 HIS A N 1
ATOM 653 C CA . HIS A 1 83 ? 3.319 -13.204 -1.838 1.00 96.12 83 HIS A CA 1
ATOM 654 C C . HIS A 1 83 ? 3.334 -12.198 -0.678 1.00 96.12 83 HIS A C 1
ATOM 656 O O . HIS A 1 83 ? 3.310 -12.592 0.487 1.00 96.12 83 HIS A O 1
ATOM 662 N N . CYS A 1 84 ? 3.471 -10.904 -0.967 1.00 97.19 84 CYS A N 1
ATOM 663 C CA . CYS A 1 84 ? 3.515 -9.889 0.078 1.00 97.19 84 CYS A CA 1
ATOM 664 C C . CYS A 1 84 ? 2.175 -9.826 0.832 1.00 97.19 84 CYS A C 1
ATOM 666 O O . CYS A 1 84 ? 1.108 -9.797 0.218 1.00 97.19 84 CYS A O 1
ATOM 668 N N . VAL A 1 85 ? 2.254 -9.809 2.162 1.00 97.38 85 VAL A N 1
ATOM 669 C CA . VAL A 1 85 ? 1.130 -9.626 3.086 1.00 97.38 85 VAL A CA 1
ATOM 670 C C . VAL A 1 85 ? 1.415 -8.366 3.895 1.00 97.38 85 VAL A C 1
ATOM 672 O O . VAL A 1 85 ? 2.554 -8.171 4.330 1.00 97.38 85 VAL A O 1
ATOM 675 N N . ILE A 1 86 ? 0.410 -7.510 4.080 1.00 96.19 86 ILE A N 1
ATOM 676 C CA . ILE A 1 86 ? 0.560 -6.287 4.878 1.00 96.19 86 ILE A CA 1
ATOM 677 C C . ILE A 1 86 ? 0.941 -6.633 6.316 1.00 96.19 86 ILE A C 1
ATOM 679 O O . ILE A 1 86 ? 0.467 -7.612 6.889 1.00 96.19 86 ILE A O 1
ATOM 683 N N . ASN A 1 87 ? 1.809 -5.821 6.906 1.00 96.44 87 ASN A N 1
ATOM 684 C CA . ASN A 1 87 ? 2.269 -5.980 8.286 1.00 96.44 87 ASN A CA 1
ATOM 685 C C . ASN A 1 87 ? 1.407 -5.216 9.303 1.00 96.44 87 ASN A C 1
ATOM 687 O O . ASN A 1 87 ? 1.576 -5.402 10.508 1.00 96.44 87 ASN A O 1
ATOM 691 N N . THR A 1 88 ? 0.481 -4.388 8.826 1.00 95.38 88 THR A N 1
ATOM 692 C CA . THR A 1 88 ? -0.451 -3.605 9.639 1.00 95.38 88 THR A CA 1
ATOM 693 C C . THR A 1 88 ? -1.861 -4.171 9.483 1.00 95.38 88 THR A C 1
ATOM 695 O O . THR A 1 88 ? -2.204 -4.710 8.434 1.00 95.38 88 THR A O 1
ATOM 698 N N . SER A 1 89 ? -2.666 -4.105 10.547 1.00 95.69 89 SER A N 1
ATOM 699 C CA . SER A 1 89 ? -4.048 -4.601 10.525 1.00 95.69 89 SER A CA 1
ATOM 700 C C . SER A 1 89 ? -4.912 -3.804 9.543 1.00 95.69 89 SER A C 1
ATOM 702 O O . SER A 1 89 ? -4.763 -2.585 9.461 1.00 95.69 89 SER A O 1
ATOM 704 N N . LYS A 1 90 ? -5.879 -4.461 8.890 1.00 94.38 90 LYS A N 1
ATOM 705 C CA . LYS A 1 90 ? -6.865 -3.834 7.994 1.00 94.38 90 LYS A CA 1
ATOM 706 C C . LYS A 1 90 ? -7.565 -2.623 8.629 1.00 94.38 90 LYS A C 1
ATOM 708 O O . LYS A 1 90 ? -7.715 -1.602 7.975 1.00 94.38 90 LYS A O 1
ATOM 713 N N . GLU A 1 91 ? -7.871 -2.699 9.926 1.00 94.94 91 GLU A N 1
ATOM 714 C CA . GLU A 1 91 ? -8.545 -1.635 10.697 1.00 94.94 91 GLU A CA 1
ATOM 715 C C . GLU A 1 91 ? -7.653 -0.415 10.989 1.00 94.94 91 GLU A C 1
ATOM 717 O O . GLU A 1 91 ? -8.132 0.614 11.446 1.00 94.94 91 GLU A O 1
ATOM 722 N N . LEU A 1 92 ? -6.337 -0.542 10.792 1.00 93.38 92 LEU A N 1
ATOM 723 C CA . LEU A 1 92 ? -5.357 0.525 11.024 1.00 93.38 92 LEU A CA 1
ATOM 724 C C . LEU A 1 92 ? -4.782 1.090 9.719 1.00 93.38 92 LEU A C 1
ATOM 726 O O . LEU A 1 92 ? -4.004 2.036 9.758 1.00 93.38 92 LEU A O 1
ATOM 730 N N . THR A 1 93 ? -5.086 0.474 8.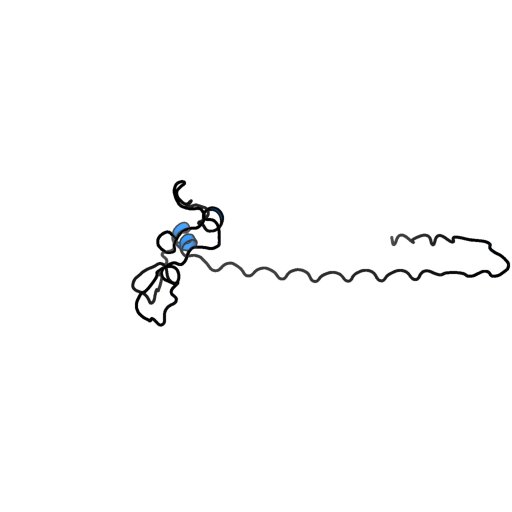577 1.00 91.75 93 THR A N 1
ATOM 731 C CA . THR A 1 93 ? -4.574 0.876 7.256 1.00 91.75 93 THR A CA 1
ATOM 732 C C . THR A 1 93 ? -5.683 1.355 6.323 1.00 91.75 93 THR A C 1
ATOM 734 O O . THR A 1 93 ? -5.385 1.973 5.307 1.00 91.75 93 THR A O 1
ATOM 737 N N . CYS A 1 94 ? -6.951 1.099 6.647 1.00 91.94 94 CYS A N 1
ATOM 738 C CA . CYS A 1 94 ? -8.066 1.574 5.842 1.00 91.94 94 CYS A CA 1
ATOM 739 C C . CYS A 1 94 ? -8.220 3.097 5.891 1.00 91.94 94 CYS 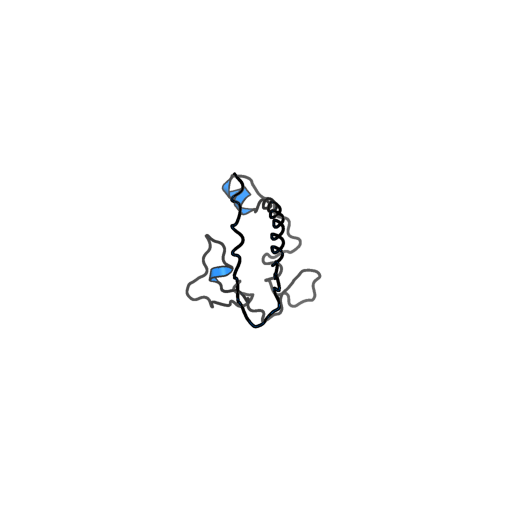A C 1
ATOM 741 O O . CYS A 1 94 ? -7.872 3.748 6.880 1.00 91.94 94 CYS A O 1
ATOM 743 N N . TYR A 1 95 ? -8.813 3.652 4.836 1.00 90.56 95 TYR A N 1
ATOM 744 C CA . TYR A 1 95 ? -9.301 5.025 4.873 1.00 90.56 95 TYR A CA 1
ATOM 745 C C . TYR A 1 95 ? -10.428 5.151 5.903 1.00 90.56 95 TYR A C 1
ATOM 747 O O . TYR A 1 95 ? -11.174 4.200 6.154 1.00 90.56 95 TYR A O 1
ATOM 755 N N . SER A 1 96 ? -10.546 6.328 6.518 1.00 90.62 96 SER A N 1
ATOM 756 C CA . SER A 1 96 ? -11.457 6.554 7.650 1.00 90.62 96 SER A CA 1
ATOM 757 C C . SER A 1 96 ? -12.943 6.353 7.318 1.00 90.62 96 SER A C 1
ATOM 759 O O . SER A 1 96 ? -13.746 6.054 8.200 1.00 90.62 96 SER A O 1
ATOM 761 N N . ASP A 1 97 ? -13.300 6.497 6.048 1.00 90.56 97 ASP A N 1
ATOM 762 C CA . ASP A 1 97 ? -14.645 6.418 5.487 1.00 90.56 97 ASP A CA 1
ATOM 763 C C . ASP A 1 97 ? -14.834 5.217 4.539 1.00 90.56 97 ASP A C 1
ATOM 765 O O . ASP A 1 97 ? -15.954 4.948 4.099 1.00 90.56 97 ASP A O 1
ATOM 769 N N . PHE A 1 98 ? -13.774 4.441 4.284 1.00 91.00 98 PHE A N 1
ATOM 770 C CA . PHE A 1 98 ? -13.807 3.222 3.478 1.00 91.00 98 PHE A CA 1
ATOM 771 C C . PHE A 1 98 ? -13.286 2.028 4.281 1.00 91.00 98 PHE A C 1
ATOM 773 O O . PHE A 1 98 ? -12.134 1.601 4.171 1.00 91.00 98 PHE A O 1
ATOM 780 N N . VAL A 1 99 ? -14.172 1.492 5.119 1.00 91.75 99 VAL A N 1
ATOM 781 C CA . VAL A 1 99 ? -13.864 0.359 5.993 1.00 91.75 99 VAL A CA 1
ATOM 782 C C . VAL A 1 99 ? -13.771 -0.959 5.207 1.00 91.75 99 VAL A C 1
ATOM 784 O O . VAL A 1 99 ? -14.587 -1.207 4.312 1.00 91.75 99 VAL A O 1
ATOM 787 N N . PRO A 1 100 ? -12.805 -1.833 5.537 1.00 90.94 100 PRO A N 1
ATOM 788 C CA . PRO A 1 100 ? -12.627 -3.119 4.875 1.00 90.94 100 PRO A CA 1
ATOM 789 C C . PRO A 1 100 ? -13.751 -4.092 5.260 1.00 90.94 100 PRO A C 1
ATOM 791 O O . PRO A 1 100 ? -14.408 -3.935 6.293 1.00 90.94 100 PRO A O 1
ATOM 794 N N . GLN A 1 101 ? -13.985 -5.129 4.447 1.00 92.81 101 GLN A N 1
ATOM 795 C CA . GLN A 1 101 ? -15.067 -6.076 4.727 1.00 92.81 101 GLN A CA 1
ATOM 796 C C . GLN A 1 101 ? -14.760 -6.892 5.987 1.00 92.81 101 GLN A C 1
ATOM 798 O O . GLN A 1 101 ? -13.601 -7.198 6.291 1.00 92.81 101 GLN A O 1
ATOM 803 N N . ALA A 1 102 ? -15.799 -7.291 6.725 1.00 93.31 102 ALA A N 1
ATOM 804 C CA . ALA A 1 102 ? -15.631 -8.046 7.966 1.00 93.31 102 ALA A CA 1
ATOM 805 C C . ALA A 1 102 ? -14.927 -9.393 7.723 1.00 93.31 102 ALA A C 1
ATOM 807 O O . ALA A 1 102 ? -14.123 -9.827 8.547 1.00 93.31 102 ALA A O 1
ATOM 808 N N . GLU A 1 103 ? -15.181 -10.002 6.565 1.00 95.44 103 GLU A N 1
ATOM 809 C CA . GLU A 1 103 ? -14.670 -11.305 6.142 1.00 95.44 103 GLU A CA 1
ATOM 810 C C . GLU A 1 103 ? -13.202 -11.273 5.693 1.00 95.44 103 GLU A C 1
ATOM 812 O O . GLU A 1 103 ? -12.552 -12.321 5.670 1.00 95.44 103 GLU A O 1
ATOM 817 N N . ASP A 1 104 ? -12.665 -10.098 5.346 1.00 94.19 104 ASP A N 1
ATOM 818 C CA . ASP A 1 104 ? -11.269 -9.973 4.931 1.00 94.19 104 ASP A CA 1
ATOM 819 C C . ASP A 1 104 ? -10.316 -10.272 6.095 1.00 94.19 104 ASP A C 1
ATOM 821 O O . ASP A 1 104 ? -10.591 -9.977 7.263 1.00 94.19 104 ASP A O 1
ATOM 825 N N . ALA A 1 105 ? -9.160 -10.858 5.786 1.00 95.69 105 ALA A N 1
ATOM 826 C CA . ALA A 1 105 ? -8.150 -11.155 6.794 1.00 95.69 105 ALA A CA 1
ATOM 827 C C . ALA A 1 105 ? -7.609 -9.863 7.424 1.00 95.69 105 ALA A C 1
ATOM 829 O O . ALA A 1 105 ? -7.377 -8.882 6.726 1.00 95.69 105 ALA A O 1
ATOM 830 N N . ASN A 1 106 ? -7.316 -9.884 8.729 1.00 96.06 106 ASN A N 1
ATOM 831 C CA . ASN A 1 106 ? -6.694 -8.734 9.402 1.00 96.06 106 ASN A CA 1
ATOM 832 C C . ASN A 1 106 ? -5.378 -8.316 8.731 1.00 96.06 106 ASN A C 1
ATOM 834 O O . ASN A 1 106 ? -5.076 -7.133 8.674 1.00 96.06 106 ASN A O 1
ATOM 838 N N . TYR A 1 107 ? -4.626 -9.283 8.203 1.00 97.00 107 TYR A N 1
ATOM 839 C CA . TYR A 1 107 ? -3.427 -9.058 7.404 1.00 97.00 107 TYR A CA 1
ATOM 840 C C . TYR A 1 107 ? -3.683 -9.572 5.988 1.00 97.00 107 TYR A C 1
ATOM 842 O O . TYR A 1 107 ? -3.720 -10.779 5.739 1.00 97.00 107 TYR A O 1
ATOM 850 N N . MET A 1 108 ? -3.926 -8.644 5.072 1.00 95.31 108 MET A N 1
ATOM 851 C CA . MET A 1 108 ? -4.338 -8.908 3.698 1.00 95.31 108 MET A CA 1
ATOM 852 C C . MET A 1 108 ? -3.142 -9.193 2.778 1.00 95.31 108 MET A C 1
ATOM 854 O O . MET A 1 108 ? -2.069 -8.603 2.904 1.00 95.31 108 MET A O 1
ATOM 858 N N . HIS A 1 109 ? -3.333 -10.110 1.829 1.00 97.12 109 HIS A N 1
ATOM 859 C CA . HIS A 1 109 ? -2.409 -10.314 0.710 1.00 97.12 109 HIS A CA 1
ATOM 860 C C . HIS A 1 109 ? -2.415 -9.081 -0.206 1.00 97.12 109 HIS A C 1
ATOM 862 O O . HIS A 1 109 ? -3.457 -8.450 -0.332 1.00 97.12 109 HIS A O 1
ATOM 868 N N . ASN A 1 110 ? -1.313 -8.766 -0.894 1.00 95.38 110 ASN A N 1
ATOM 869 C CA . ASN A 1 110 ? -1.190 -7.579 -1.761 1.00 95.38 110 ASN A CA 1
ATOM 870 C C . ASN A 1 110 ? -2.330 -7.399 -2.788 1.00 95.38 110 ASN A C 1
ATOM 872 O O . ASN A 1 110 ? -2.663 -6.282 -3.151 1.00 95.38 110 ASN A O 1
ATOM 876 N N . THR A 1 111 ? -2.969 -8.484 -3.231 1.00 94.62 111 THR A N 1
ATOM 877 C CA . THR A 1 111 ? -4.127 -8.467 -4.145 1.00 94.62 111 THR A CA 1
ATOM 878 C C . THR A 1 111 ? -5.434 -8.002 -3.496 1.00 94.62 111 THR A C 1
ATOM 880 O O . THR A 1 111 ? -6.462 -7.959 -4.166 1.00 94.62 111 THR A O 1
ATOM 883 N N . LYS A 1 112 ? -5.429 -7.812 -2.178 1.00 92.31 112 LYS A N 1
ATOM 884 C CA . LYS A 1 112 ? -6.573 -7.470 -1.327 1.00 92.31 112 LYS A CA 1
ATOM 885 C C . LYS A 1 112 ? -6.350 -6.169 -0.551 1.00 92.31 112 LYS A C 1
ATOM 887 O O . LYS A 1 112 ? -7.192 -5.827 0.266 1.00 92.31 112 LYS A O 1
ATOM 892 N N . VAL A 1 113 ? -5.220 -5.504 -0.789 1.00 86.44 113 VAL A N 1
ATOM 893 C CA . VAL A 1 113 ? -4.913 -4.166 -0.272 1.00 86.44 113 VAL A CA 1
ATOM 894 C C . VAL A 1 113 ? -5.495 -3.129 -1.214 1.00 86.44 113 VAL A C 1
ATOM 896 O O . VAL A 1 113 ? -5.410 -3.363 -2.443 1.00 86.44 113 VAL A O 1
#

Radius of gyration: 31.56 Å; chains: 1; bounding box: 50×48×86 Å

Secondary structure (DSSP, 8-state):
--------------TT------PPPPPPPPPPPPPPPPPPPP--HHHHHHTT-------SSSSTTGGGS--SS--SS----TT-B-SS-HHHHSBTTBPPPTTS-SS-BGGG-

pLDDT: mean 79.49, std 19.27, range [34.94, 97.38]

InterPro domains:
  IPR020946 Flavin monooxygenase-like [PF00743] (49-113)
  IPR036188 FAD/NAD(P)-binding domain superfamily [G3DSA:3.50.50.60] (46-113)
  IPR050346 Flavin-containing monooxygenases-like [PTHR23023] (50-107)